Protein AF-A0AAX1NDS6-F1 (afdb_monomer_lite)

Structure (mmCIF, N/CA/C/O backbone):
data_AF-A0AAX1NDS6-F1
#
_entry.id   AF-A0AAX1NDS6-F1
#
loop_
_atom_site.group_PDB
_atom_site.id
_atom_site.type_symbol
_atom_site.label_atom_id
_atom_site.label_alt_id
_atom_site.label_comp_id
_atom_site.label_asym_id
_atom_site.label_entity_id
_atom_site.label_seq_id
_atom_site.pdbx_PDB_ins_code
_atom_site.Cartn_x
_atom_site.Cartn_y
_atom_site.Cartn_z
_atom_site.occupancy
_atom_site.B_iso_or_equiv
_atom_site.auth_seq_id
_atom_site.auth_comp_id
_atom_site.auth_asym_id
_atom_site.auth_atom_id
_atom_site.pdbx_PDB_model_num
ATOM 1 N N . MET A 1 1 ? 7.522 -9.007 -19.794 1.00 54.69 1 MET A N 1
ATOM 2 C CA . MET A 1 1 ? 7.230 -8.570 -18.416 1.00 54.69 1 MET A CA 1
ATOM 3 C C . MET A 1 1 ? 8.167 -7.433 -18.078 1.00 54.69 1 MET A C 1
ATOM 5 O O . MET A 1 1 ? 9.363 -7.558 -18.328 1.00 54.69 1 MET A O 1
ATOM 9 N N . ASN A 1 2 ? 7.615 -6.297 -17.661 1.00 80.62 2 ASN A N 1
ATOM 10 C CA . ASN A 1 2 ? 8.378 -5.115 -17.290 1.00 80.62 2 ASN A CA 1
ATOM 11 C C . ASN A 1 2 ? 8.646 -5.174 -15.782 1.00 80.62 2 ASN A C 1
ATOM 13 O O . ASN A 1 2 ? 7.705 -5.191 -14.997 1.00 80.62 2 ASN A O 1
ATOM 17 N N . LEU A 1 3 ? 9.921 -5.158 -15.382 1.00 77.44 3 LEU A N 1
ATOM 18 C CA . LEU A 1 3 ? 10.352 -5.231 -13.980 1.00 77.44 3 LEU A CA 1
ATOM 19 C C . LEU A 1 3 ? 9.617 -4.224 -13.074 1.00 77.44 3 LEU A C 1
ATOM 21 O O . LEU A 1 3 ? 9.356 -4.506 -11.910 1.00 77.44 3 LEU A O 1
ATOM 25 N N . GLN A 1 4 ? 9.263 -3.050 -13.599 1.00 77.44 4 GLN A N 1
ATOM 26 C CA . GLN A 1 4 ? 8.543 -2.031 -12.832 1.00 77.44 4 GLN A CA 1
ATOM 27 C C . GLN A 1 4 ? 7.075 -2.389 -12.562 1.00 77.44 4 GLN A C 1
ATOM 29 O O . GLN A 1 4 ? 6.534 -1.980 -11.537 1.00 77.44 4 GLN A O 1
ATOM 34 N N . GLU A 1 5 ? 6.432 -3.125 -13.469 1.00 82.62 5 GLU A N 1
ATOM 35 C CA . GLU A 1 5 ? 5.057 -3.606 -13.297 1.00 82.62 5 GLU A CA 1
ATOM 36 C C . GLU A 1 5 ? 5.020 -4.754 -12.289 1.00 82.62 5 GLU A C 1
ATOM 38 O O . GLU A 1 5 ? 4.185 -4.745 -11.389 1.00 82.62 5 GLU A O 1
ATOM 43 N N . ASP A 1 6 ? 5.986 -5.673 -12.366 1.00 85.62 6 ASP A N 1
ATOM 44 C CA . ASP A 1 6 ? 6.104 -6.790 -11.422 1.00 85.62 6 ASP A CA 1
ATOM 45 C C . ASP A 1 6 ? 6.338 -6.285 -9.985 1.00 85.62 6 ASP A C 1
ATOM 47 O O . ASP A 1 6 ? 5.708 -6.757 -9.037 1.00 85.62 6 ASP A O 1
ATOM 51 N N . ILE A 1 7 ? 7.186 -5.261 -9.821 1.00 85.00 7 ILE A N 1
ATOM 52 C CA . ILE A 1 7 ? 7.425 -4.600 -8.529 1.00 85.00 7 ILE A CA 1
ATOM 53 C C . ILE A 1 7 ? 6.151 -3.923 -8.003 1.00 85.00 7 ILE A C 1
ATOM 55 O O . IL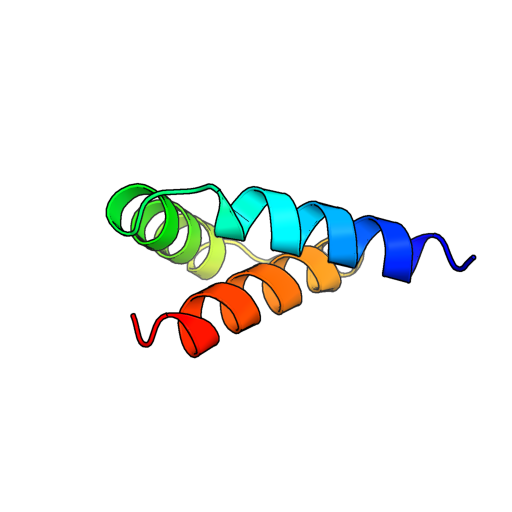E A 1 7 ? 5.856 -4.010 -6.812 1.00 85.00 7 ILE A O 1
ATOM 59 N N . TYR A 1 8 ? 5.389 -3.249 -8.867 1.00 89.44 8 TYR A N 1
ATOM 60 C CA . TYR A 1 8 ? 4.136 -2.608 -8.464 1.00 89.44 8 TYR A CA 1
ATOM 61 C C . TYR A 1 8 ? 3.103 -3.640 -7.994 1.00 89.44 8 TYR A C 1
ATOM 63 O O . TYR A 1 8 ? 2.534 -3.471 -6.917 1.00 89.44 8 TYR A O 1
ATOM 71 N N . ILE A 1 9 ? 2.912 -4.732 -8.743 1.00 89.94 9 ILE A N 1
ATOM 72 C CA . ILE A 1 9 ? 1.983 -5.813 -8.377 1.00 89.94 9 ILE A CA 1
ATOM 73 C C . ILE A 1 9 ? 2.372 -6.419 -7.026 1.00 89.94 9 ILE A C 1
ATOM 75 O O . ILE A 1 9 ? 1.509 -6.591 -6.168 1.00 89.94 9 ILE A O 1
ATOM 79 N N . TYR A 1 10 ? 3.666 -6.673 -6.807 1.00 91.81 10 TYR A N 1
ATOM 80 C CA . TYR A 1 10 ? 4.170 -7.160 -5.523 1.00 91.81 10 TYR A CA 1
ATOM 81 C C . TYR A 1 10 ? 3.800 -6.225 -4.361 1.00 91.81 10 TYR A C 1
ATOM 83 O O . TYR A 1 10 ? 3.351 -6.684 -3.313 1.00 91.81 10 TYR A O 1
ATOM 91 N N . PHE A 1 11 ? 3.949 -4.908 -4.537 1.00 91.94 11 PHE A N 1
ATOM 92 C CA . PHE A 1 11 ? 3.583 -3.947 -3.497 1.00 91.94 11 PHE A CA 1
ATOM 93 C C . PHE A 1 11 ? 2.074 -3.863 -3.26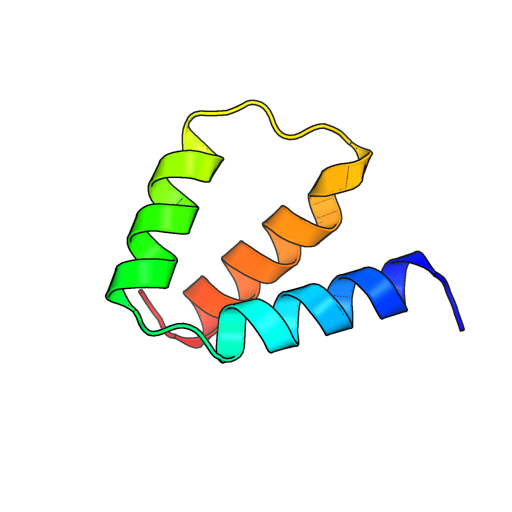7 1.00 91.94 11 PHE A C 1
ATOM 95 O O . PHE A 1 11 ? 1.652 -3.798 -2.114 1.00 91.94 11 PHE A O 1
ATOM 102 N N . VAL A 1 12 ? 1.259 -3.900 -4.325 1.00 92.38 12 VAL A N 1
ATOM 103 C CA . VAL A 1 12 ? -0.207 -3.920 -4.194 1.00 92.38 12 VAL A CA 1
ATOM 104 C C . VAL A 1 12 ? -0.660 -5.149 -3.414 1.00 92.38 12 VAL A C 1
ATOM 106 O O . VAL A 1 12 ? -1.465 -5.009 -2.495 1.00 92.38 12 VAL A O 1
ATOM 109 N N . ASP A 1 13 ? -0.128 -6.329 -3.731 1.00 94.00 13 ASP A N 1
ATOM 110 C CA . ASP A 1 13 ? -0.446 -7.575 -3.027 1.00 94.00 13 ASP A CA 1
ATOM 111 C C . ASP A 1 13 ? -0.017 -7.506 -1.554 1.00 94.00 13 ASP A C 1
ATOM 113 O O . ASP A 1 13 ? -0.824 -7.722 -0.646 1.00 94.00 13 ASP A O 1
ATOM 117 N N . HIS A 1 14 ? 1.221 -7.066 -1.307 1.00 93.25 14 HIS A N 1
ATOM 118 C CA . HIS A 1 14 ? 1.745 -6.889 0.042 1.00 93.25 14 HIS A CA 1
ATOM 119 C C . HIS A 1 14 ? 0.875 -5.944 0.882 1.00 93.25 14 HIS A C 1
ATOM 121 O O . HIS A 1 14 ? 0.436 -6.321 1.968 1.00 93.25 14 HIS A O 1
ATOM 127 N N . PHE A 1 15 ? 0.567 -4.742 0.388 1.00 93.31 15 PHE A N 1
ATOM 128 C CA . PHE A 1 15 ? -0.257 -3.773 1.118 1.00 93.31 15 PHE A CA 1
ATOM 129 C C . PHE A 1 15 ? -1.709 -4.230 1.267 1.00 93.31 15 PHE A C 1
ATOM 131 O O . PHE A 1 15 ? -2.322 -3.985 2.304 1.00 93.31 15 PHE A O 1
ATOM 138 N N . SER A 1 16 ? -2.245 -4.951 0.281 1.00 91.06 16 SER A N 1
ATOM 139 C CA . SER A 1 16 ? -3.591 -5.530 0.347 1.00 91.06 16 SER A CA 1
ATOM 140 C C . SER A 1 16 ? -3.705 -6.672 1.358 1.00 91.06 16 SER A C 1
ATOM 142 O O . SER A 1 16 ? -4.818 -6.995 1.768 1.00 91.06 16 SER A O 1
ATOM 144 N N . SER A 1 17 ? -2.590 -7.259 1.800 1.00 94.12 17 SER A N 1
ATOM 145 C CA . SER A 1 17 ? -2.569 -8.253 2.883 1.00 94.12 17 SER A CA 1
ATOM 146 C C . SER A 1 17 ? -2.545 -7.635 4.289 1.00 94.12 17 SER A C 1
ATOM 148 O O . SER A 1 17 ? -2.865 -8.311 5.268 1.00 94.12 17 SER A O 1
ATOM 150 N N . LEU A 1 18 ? -2.187 -6.350 4.413 1.00 92.62 18 LEU A N 1
ATOM 151 C CA . LEU A 1 18 ? -2.110 -5.662 5.702 1.00 92.62 18 LEU A CA 1
ATOM 152 C C . LEU A 1 18 ? -3.509 -5.350 6.248 1.00 92.62 18 LEU A C 1
ATOM 154 O O . LEU A 1 18 ? -4.462 -5.150 5.493 1.00 92.62 18 LEU A O 1
ATOM 158 N N . ASN A 1 19 ? -3.631 -5.262 7.573 1.00 92.12 19 ASN A N 1
ATOM 159 C CA . ASN A 1 19 ? -4.818 -4.693 8.212 1.00 92.12 19 ASN A CA 1
ATOM 160 C C . ASN A 1 19 ? -4.782 -3.153 8.150 1.00 92.12 19 ASN A C 1
ATOM 162 O O . ASN A 1 19 ? -3.731 -2.553 7.909 1.00 92.12 19 ASN A O 1
ATOM 166 N N . ASP A 1 20 ? -5.926 -2.512 8.379 1.00 91.56 20 ASP A N 1
ATOM 167 C CA . ASP A 1 20 ? -6.064 -1.062 8.194 1.00 91.56 20 ASP A CA 1
ATOM 168 C C . ASP A 1 20 ? -5.188 -0.255 9.158 1.00 91.56 20 ASP A C 1
ATOM 170 O O . ASP A 1 20 ? -4.629 0.770 8.775 1.00 91.56 20 ASP A O 1
ATOM 174 N N . GLN A 1 21 ? -4.989 -0.743 10.386 1.00 92.06 21 GLN A N 1
ATOM 175 C CA . GLN A 1 21 ? -4.118 -0.087 11.361 1.00 92.06 21 GLN A CA 1
ATOM 176 C C . GLN A 1 21 ? -2.660 -0.068 10.882 1.00 92.06 21 GLN A C 1
ATOM 178 O O . GLN A 1 21 ? -2.033 0.991 10.854 1.00 92.06 21 GLN A O 1
ATOM 183 N N . SER A 1 22 ? -2.137 -1.216 10.449 1.00 91.44 22 SER A N 1
ATOM 184 C CA . SER A 1 22 ? -0.784 -1.326 9.905 1.00 91.44 22 SER A CA 1
ATOM 185 C C . SER A 1 22 ? -0.618 -0.496 8.633 1.00 91.44 22 SER A C 1
ATOM 187 O O . SER A 1 22 ? 0.418 0.143 8.463 1.00 91.44 22 SER A O 1
ATOM 189 N N . LEU A 1 23 ? -1.635 -0.449 7.764 1.00 91.19 23 LEU A N 1
ATOM 190 C CA . LEU A 1 23 ? -1.598 0.374 6.556 1.00 91.19 23 LEU A CA 1
ATOM 191 C C . LEU A 1 23 ? -1.525 1.871 6.896 1.00 91.19 23 LEU A C 1
ATOM 193 O O . LEU A 1 23 ? -0.702 2.587 6.327 1.00 91.19 23 LEU A O 1
ATOM 197 N N . LEU A 1 24 ? -2.327 2.339 7.857 1.00 89.62 24 LEU A N 1
ATOM 198 C CA . LEU A 1 24 ? -2.327 3.731 8.316 1.00 89.62 24 LEU A CA 1
ATOM 199 C C . LEU A 1 24 ? -0.991 4.140 8.949 1.00 89.62 24 LEU A C 1
ATOM 201 O O . LEU A 1 24 ? -0.491 5.236 8.679 1.00 89.62 24 LEU A O 1
ATOM 205 N N . GLU A 1 25 ? -0.379 3.270 9.755 1.00 90.94 25 GLU A N 1
ATOM 206 C CA . GLU A 1 25 ? 0.959 3.517 10.307 1.00 90.94 25 GLU A CA 1
ATOM 207 C C . GLU A 1 25 ? 2.018 3.624 9.205 1.00 90.94 25 GLU A C 1
ATOM 209 O O . GLU A 1 25 ? 2.884 4.509 9.241 1.00 90.94 25 GLU A O 1
ATOM 214 N N . LEU A 1 26 ? 1.922 2.765 8.190 1.00 88.75 26 LEU A N 1
ATOM 215 C CA . LEU A 1 26 ? 2.832 2.757 7.051 1.00 88.75 26 LEU A CA 1
ATOM 216 C C . LEU A 1 26 ? 2.669 4.036 6.222 1.00 88.75 26 LEU A C 1
ATOM 218 O O . LEU A 1 26 ? 3.663 4.710 5.953 1.00 88.75 26 LEU A O 1
ATOM 222 N N . ILE A 1 27 ? 1.436 4.458 5.925 1.00 86.75 27 ILE A N 1
ATOM 223 C CA . ILE A 1 27 ? 1.136 5.740 5.265 1.00 86.75 27 ILE A CA 1
ATOM 224 C C . ILE A 1 27 ? 1.734 6.900 6.060 1.00 86.75 27 ILE A C 1
ATOM 226 O O . ILE A 1 27 ? 2.510 7.678 5.510 1.00 86.75 27 ILE A O 1
ATOM 230 N N . ARG A 1 28 ? 1.470 6.982 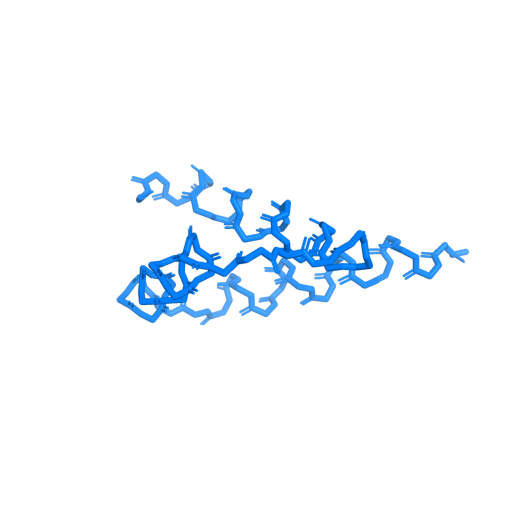7.369 1.00 86.44 28 ARG A N 1
ATOM 231 C CA . ARG A 1 28 ? 1.989 8.054 8.234 1.00 86.44 28 ARG A CA 1
ATOM 232 C C . ARG A 1 28 ? 3.518 8.127 8.220 1.00 86.44 28 ARG A C 1
ATOM 234 O O . ARG A 1 28 ? 4.095 9.214 8.172 1.00 86.44 28 ARG A O 1
ATOM 241 N N . THR A 1 29 ? 4.179 6.974 8.241 1.00 85.12 29 THR A N 1
ATOM 242 C CA . THR A 1 29 ? 5.646 6.883 8.212 1.00 85.12 29 THR A CA 1
ATOM 243 C C . THR A 1 29 ? 6.214 7.248 6.842 1.00 85.12 29 THR A C 1
ATOM 245 O O . THR A 1 29 ? 7.297 7.823 6.752 1.00 85.12 29 THR A O 1
ATOM 248 N N . THR A 1 30 ? 5.485 6.946 5.770 1.00 83.50 30 THR A N 1
ATOM 249 C CA . THR A 1 30 ? 5.930 7.202 4.395 1.00 83.50 30 THR A CA 1
ATOM 250 C C . THR A 1 30 ? 5.675 8.652 3.985 1.00 83.50 30 THR A C 1
ATOM 252 O O . THR A 1 30 ? 6.516 9.247 3.325 1.00 83.50 30 THR A O 1
ATOM 255 N N . SER A 1 31 ? 4.585 9.274 4.447 1.00 74.75 31 SER A N 1
ATOM 256 C CA . SER A 1 31 ? 4.272 10.689 4.190 1.00 74.75 31 SER A CA 1
ATOM 257 C C . SER A 1 31 ? 5.258 11.672 4.827 1.00 74.75 31 SER A C 1
ATOM 259 O O . SER A 1 31 ? 5.310 12.828 4.423 1.00 74.75 31 SER A O 1
ATOM 261 N N . THR A 1 32 ? 6.029 11.239 5.826 1.00 71.06 32 THR A N 1
ATOM 262 C CA . THR A 1 32 ? 7.031 12.078 6.507 1.00 71.06 32 THR A CA 1
ATOM 263 C C . THR A 1 32 ? 8.437 11.939 5.924 1.00 71.06 32 THR A C 1
ATOM 265 O O . THR A 1 32 ? 9.338 12.669 6.334 1.00 71.06 32 THR A O 1
ATOM 268 N N . LYS A 1 33 ? 8.644 11.023 4.970 1.00 72.50 33 LYS A N 1
ATOM 269 C CA . LYS A 1 33 ? 9.944 10.762 4.348 1.00 72.50 33 LYS A CA 1
ATOM 270 C C . LYS A 1 33 ? 9.894 11.117 2.868 1.00 72.50 33 LYS A C 1
ATOM 272 O O . LYS A 1 33 ? 8.964 10.732 2.168 1.00 72.50 33 LYS A O 1
ATOM 277 N N . GLU A 1 34 ? 10.921 11.803 2.371 1.00 73.62 34 GLU A N 1
ATOM 278 C CA . GLU A 1 34 ? 11.102 11.939 0.926 1.00 73.62 34 GLU A CA 1
ATOM 279 C C . GLU A 1 34 ? 11.358 10.559 0.314 1.00 73.62 34 GLU A C 1
ATOM 281 O O . GLU A 1 34 ? 12.339 9.876 0.620 1.00 73.62 34 GLU A O 1
ATOM 286 N N . VAL A 1 35 ? 10.432 10.129 -0.538 1.00 75.00 35 VAL A N 1
ATOM 287 C CA . VAL A 1 35 ? 10.512 8.856 -1.244 1.00 75.00 35 VAL A CA 1
ATOM 288 C C . VAL A 1 35 ? 11.367 9.059 -2.493 1.00 75.00 35 VAL A C 1
ATOM 290 O O . VAL A 1 35 ? 11.074 9.916 -3.325 1.00 75.00 35 VAL A O 1
ATOM 293 N N . SER A 1 36 ? 12.433 8.269 -2.638 1.00 77.44 36 SER A N 1
ATOM 294 C CA . SER A 1 36 ? 13.292 8.323 -3.825 1.00 77.44 36 SER A CA 1
ATOM 295 C C . SER A 1 36 ? 12.509 7.974 -5.097 1.00 77.44 36 SER A C 1
ATOM 297 O O . SER A 1 36 ? 11.512 7.251 -5.057 1.00 77.44 36 SER A O 1
ATOM 299 N N . HIS A 1 37 ? 12.995 8.427 -6.256 1.00 70.50 37 HIS A N 1
ATOM 300 C CA . HIS A 1 37 ? 12.354 8.168 -7.552 1.00 70.50 37 HIS A CA 1
ATOM 301 C C . HIS A 1 37 ? 12.115 6.666 -7.823 1.00 70.50 37 HIS A C 1
ATOM 303 O O . HIS A 1 37 ? 11.136 6.293 -8.464 1.00 70.50 37 HIS A O 1
ATOM 309 N N . HIS A 1 38 ? 12.966 5.798 -7.267 1.00 69.50 38 HIS A N 1
ATOM 310 C CA . HIS A 1 38 ? 12.856 4.340 -7.367 1.00 69.50 38 HIS A CA 1
ATOM 311 C C . HIS A 1 38 ? 11.688 3.753 -6.566 1.00 69.50 38 HIS A C 1
ATOM 313 O O . HIS A 1 38 ? 11.129 2.731 -6.953 1.00 69.50 38 HIS A O 1
ATOM 319 N N . ASN A 1 39 ? 11.281 4.421 -5.489 1.00 79.25 39 ASN A N 1
ATOM 320 C CA . ASN A 1 39 ? 10.216 3.971 -4.596 1.00 79.25 39 ASN A CA 1
ATOM 321 C C . ASN A 1 39 ? 8.869 4.636 -4.913 1.00 79.25 39 ASN A C 1
ATOM 323 O O . ASN A 1 39 ? 7.888 4.431 -4.202 1.00 79.25 39 ASN A O 1
ATOM 327 N N . LYS A 1 40 ? 8.787 5.402 -6.006 1.00 83.31 40 LYS A N 1
ATOM 328 C CA . LYS A 1 40 ? 7.542 6.045 -6.431 1.00 83.31 40 LYS A CA 1
ATOM 329 C C . LYS A 1 40 ? 6.430 5.025 -6.698 1.00 83.31 40 LYS A C 1
ATOM 331 O O . LYS A 1 40 ? 5.316 5.218 -6.240 1.00 83.31 40 LYS A O 1
ATOM 336 N N . LYS A 1 41 ? 6.760 3.885 -7.318 1.00 85.00 41 LYS A N 1
ATOM 337 C CA . LYS A 1 41 ? 5.804 2.788 -7.560 1.00 85.00 41 LYS A CA 1
ATOM 338 C C . LYS A 1 41 ? 5.277 2.139 -6.281 1.00 85.00 41 LYS A C 1
ATOM 340 O O . LYS A 1 41 ? 4.123 1.735 -6.247 1.00 85.00 41 LYS A O 1
ATOM 345 N N . MET A 1 42 ? 6.100 2.075 -5.233 1.00 89.31 42 MET A N 1
ATOM 346 C CA . MET A 1 42 ? 5.656 1.633 -3.910 1.00 89.31 42 MET A CA 1
ATOM 347 C C . MET A 1 42 ? 4.633 2.618 -3.335 1.00 89.31 42 MET A C 1
ATOM 349 O O . MET A 1 42 ? 3.608 2.201 -2.810 1.00 89.31 42 MET A O 1
ATOM 353 N N . LEU A 1 43 ? 4.896 3.923 -3.449 1.00 88.69 43 LEU A N 1
ATOM 354 C CA . LEU A 1 43 ? 3.982 4.955 -2.963 1.00 88.69 43 LEU A CA 1
ATOM 355 C C . LEU A 1 43 ? 2.664 4.972 -3.752 1.00 88.69 43 LEU A C 1
ATOM 357 O O . LEU A 1 43 ? 1.605 5.104 -3.145 1.00 88.69 43 LEU A O 1
ATOM 361 N N . ASP A 1 44 ? 2.729 4.802 -5.073 1.00 89.06 44 ASP A N 1
ATOM 362 C CA . ASP A 1 44 ? 1.550 4.669 -5.933 1.00 89.06 44 ASP A CA 1
ATOM 363 C C . ASP A 1 44 ? 0.702 3.468 -5.476 1.00 89.06 44 ASP A C 1
ATOM 365 O O . ASP A 1 44 ? -0.469 3.637 -5.153 1.00 89.06 44 ASP A O 1
ATOM 369 N N . ALA A 1 45 ? 1.316 2.288 -5.313 1.00 92.38 45 ALA A N 1
ATOM 370 C CA . ALA A 1 45 ? 0.633 1.088 -4.821 1.00 92.38 45 ALA A CA 1
ATOM 371 C C . ALA A 1 45 ? 0.017 1.280 -3.423 1.00 92.38 45 ALA A C 1
ATOM 373 O O . ALA A 1 45 ? -1.105 0.846 -3.171 1.00 92.38 45 ALA A O 1
ATOM 374 N N . LEU A 1 46 ? 0.727 1.952 -2.512 1.00 91.56 46 LEU A N 1
ATOM 375 C CA . LEU A 1 46 ? 0.236 2.235 -1.163 1.00 91.56 46 LEU A CA 1
ATOM 376 C C . LEU A 1 46 ? -0.998 3.146 -1.187 1.00 91.56 46 LEU A C 1
ATOM 378 O O . LEU A 1 46 ? -1.978 2.884 -0.489 1.00 91.56 46 LEU A O 1
ATOM 382 N N . ASN A 1 47 ? -0.960 4.206 -1.997 1.00 90.00 47 ASN A N 1
ATOM 383 C CA . ASN A 1 47 ? -2.086 5.121 -2.162 1.00 90.00 47 ASN A CA 1
ATOM 384 C C . ASN A 1 47 ? -3.269 4.449 -2.863 1.00 90.00 47 ASN A C 1
ATOM 386 O O . ASN A 1 47 ? -4.408 4.689 -2.473 1.00 90.00 47 ASN A O 1
ATOM 390 N N . ASP A 1 48 ? -3.021 3.588 -3.847 1.00 92.81 48 ASP A N 1
ATOM 391 C CA . ASP A 1 48 ? -4.076 2.849 -4.540 1.00 92.81 48 ASP A CA 1
ATOM 392 C C . ASP A 1 48 ? -4.803 1.897 -3.588 1.00 92.81 48 ASP A C 1
ATOM 394 O O . ASP A 1 48 ? -6.032 1.905 -3.540 1.00 92.81 48 ASP A O 1
ATOM 398 N N . VAL A 1 49 ? -4.069 1.142 -2.762 1.00 91.62 49 VAL A N 1
ATOM 399 C CA . VAL A 1 49 ? -4.673 0.253 -1.752 1.00 91.62 49 VAL A CA 1
ATOM 400 C C . VAL A 1 49 ? -5.441 1.050 -0.700 1.00 91.62 49 VAL A C 1
ATOM 402 O O . VAL A 1 49 ? -6.556 0.675 -0.334 1.00 91.62 49 VAL A O 1
ATOM 405 N N . ARG A 1 50 ? -4.892 2.182 -0.250 1.00 91.19 50 ARG A N 1
ATOM 406 C CA . ARG A 1 50 ? -5.583 3.105 0.655 1.00 91.19 50 ARG A CA 1
ATOM 407 C C . ARG A 1 50 ? -6.906 3.600 0.057 1.00 91.19 50 ARG A C 1
ATOM 409 O O . ARG A 1 50 ? -7.945 3.506 0.705 1.00 91.19 50 ARG A O 1
ATOM 416 N N . ASN A 1 51 ? -6.873 4.093 -1.180 1.00 90.19 51 ASN A N 1
ATOM 417 C CA . ASN A 1 51 ? -8.048 4.612 -1.880 1.00 90.19 51 ASN A CA 1
ATOM 418 C C . ASN A 1 51 ? -9.087 3.509 -2.124 1.00 90.19 51 ASN A C 1
ATOM 420 O O . ASN A 1 51 ? -10.275 3.728 -1.898 1.00 90.19 51 ASN A O 1
ATOM 424 N N . ALA A 1 52 ? -8.648 2.310 -2.518 1.00 91.44 52 ALA A N 1
ATOM 425 C CA . ALA A 1 52 ? -9.518 1.154 -2.722 1.00 91.44 52 ALA A CA 1
ATOM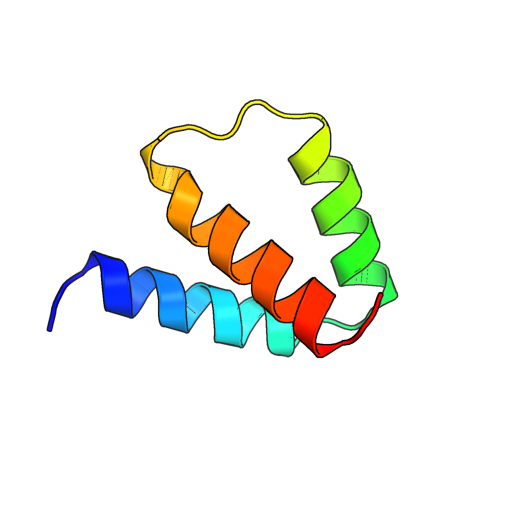 426 C C . ALA A 1 52 ? -10.248 0.740 -1.436 1.00 91.44 52 ALA A C 1
ATOM 428 O O . ALA A 1 52 ? -11.399 0.309 -1.490 1.00 91.44 52 ALA A O 1
ATOM 429 N N . ARG A 1 53 ? -9.602 0.911 -0.277 1.00 88.50 53 ARG A N 1
ATOM 430 C CA . ARG A 1 53 ? -10.182 0.641 1.045 1.00 88.50 53 ARG A CA 1
ATOM 431 C C . ARG A 1 53 ? -10.917 1.830 1.665 1.00 88.50 53 ARG A C 1
ATOM 433 O O . ARG A 1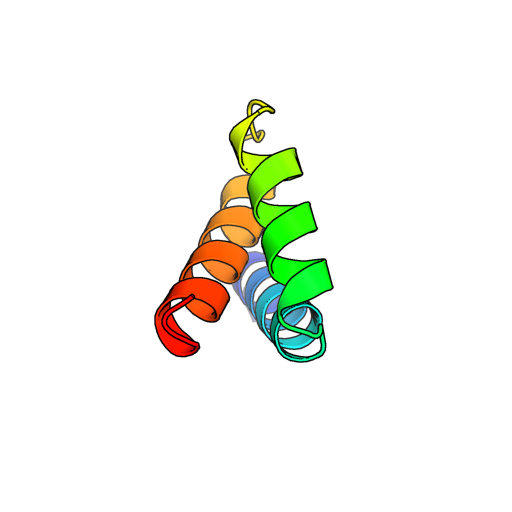 53 ? -11.575 1.653 2.683 1.00 88.50 53 ARG A O 1
ATOM 440 N N . SER A 1 54 ? -10.863 3.009 1.039 1.00 87.00 54 SER A N 1
ATOM 441 C CA . SER A 1 54 ? -11.503 4.246 1.517 1.00 87.00 54 SER A CA 1
ATOM 442 C C . SER A 1 54 ? -11.089 4.654 2.942 1.00 87.00 54 SER A C 1
A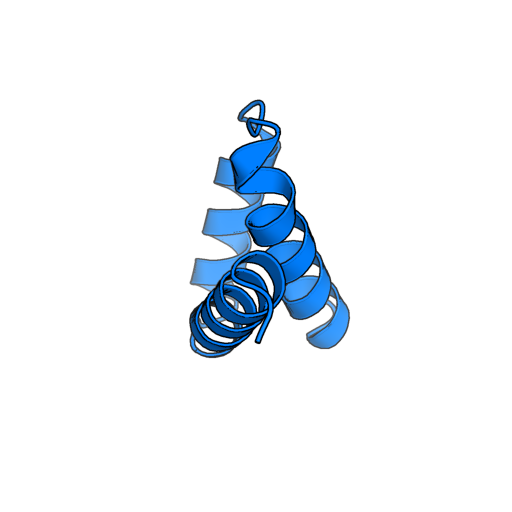TOM 444 O O . SER A 1 54 ? -11.928 5.097 3.728 1.00 87.00 54 SER A O 1
ATOM 446 N N . ILE A 1 55 ? -9.798 4.512 3.262 1.00 77.31 55 ILE A N 1
ATOM 447 C CA . ILE A 1 55 ? -9.197 4.834 4.574 1.00 77.31 55 ILE A CA 1
ATOM 448 C C . ILE A 1 55 ? -8.192 5.992 4.534 1.00 77.31 55 ILE A C 1
ATOM 450 O O . ILE A 1 55 ? -7.655 6.343 3.455 1.00 77.31 55 ILE A O 1
#

Organism: NCBI:txid367791

pLDDT: mean 85.63, std 8.11, range [54.69, 94.12]

Sequence (55 aa):
MNLQEDIYIYFVDHFSSLNDQSLLELIRTTSTKEVSHHNKKMLDALNDVRNARSI

Radius of gyration: 11.04 Å; chains: 1; bounding box: 25×21×30 Å

Secondary structure (DSSP, 8-state):
--HHHHHHHHHHHHHHHS-HHHHHHHHHHHHTSPPPGGGHHHHHHHHHHHHHHT-

Foldseek 3Di:
DDPLVVVLVVLLVVLLPDDPVVLVVVVVVVVVDDDDPSCVSNVVSSVVSCVVVVD